Protein AF-A0A9D5MMF2-F1 (afdb_monomer)

Foldseek 3Di:
DKWKKFFQAAPVVLVVLLVDDDLPAQFDWDWDQDPNWIKIWGQFGSPDPDGCPVPDIWMWTWDWDADPRHTMIMTGTPDCPVDDPDDVVSVQVNCCRRRVIGTDDDDDD

pLDDT: mean 89.62, std 8.98, range [54.0, 98.25]

Mean predicted aligned error: 4.32 Å

Structure (mmCIF, N/CA/C/O backbone):
data_AF-A0A9D5MMF2-F1
#
_entry.id   AF-A0A9D5MMF2-F1
#
loop_
_atom_site.group_PDB
_atom_site.id
_atom_site.type_symbol
_atom_site.label_atom_id
_atom_site.label_alt_id
_atom_site.label_comp_id
_atom_site.label_asym_id
_atom_site.label_entity_id
_atom_site.label_seq_id
_atom_site.pdbx_PDB_ins_code
_atom_site.Cartn_x
_atom_site.Cartn_y
_atom_site.Cartn_z
_atom_site.occupancy
_atom_site.B_iso_or_equiv
_atom_site.auth_seq_id
_atom_site.auth_comp_id
_atom_site.auth_asym_id
_atom_site.auth_atom_id
_atom_site.pdbx_PDB_model_num
ATOM 1 N N . MET A 1 1 ? 10.856 -6.410 6.393 1.00 87.19 1 MET A N 1
ATOM 2 C CA . MET A 1 1 ? 10.599 -4.966 6.592 1.00 87.19 1 MET A CA 1
ATOM 3 C C . MET A 1 1 ? 9.107 -4.725 6.520 1.00 87.19 1 MET A C 1
ATOM 5 O O . MET A 1 1 ? 8.476 -5.278 5.618 1.00 87.19 1 MET A O 1
ATOM 9 N N . LYS A 1 2 ? 8.563 -3.970 7.478 1.00 92.69 2 LYS A N 1
ATOM 10 C CA . LYS A 1 2 ? 7.125 -3.701 7.597 1.00 92.69 2 LYS A CA 1
ATOM 11 C C . LYS A 1 2 ? 6.864 -2.209 7.763 1.00 92.69 2 LYS A C 1
ATOM 13 O O . LYS A 1 2 ? 7.595 -1.536 8.486 1.00 92.69 2 LYS A O 1
ATOM 18 N N . PHE A 1 3 ? 5.796 -1.735 7.143 1.00 94.44 3 PHE A N 1
ATOM 19 C CA . PHE A 1 3 ? 5.298 -0.373 7.268 1.00 94.44 3 PHE A CA 1
ATOM 20 C C . PHE A 1 3 ? 3.873 -0.415 7.774 1.00 94.44 3 PHE A C 1
ATOM 22 O O . PHE A 1 3 ? 3.098 -1.295 7.396 1.00 94.44 3 PHE A O 1
ATOM 29 N N . TYR A 1 4 ? 3.529 0.567 8.586 1.00 96.69 4 TYR A N 1
ATOM 30 C CA . TYR A 1 4 ? 2.188 0.737 9.100 1.00 96.69 4 TYR A CA 1
ATOM 31 C C . TYR A 1 4 ? 1.747 2.149 8.761 1.00 96.69 4 TYR A C 1
ATOM 33 O O . TYR A 1 4 ? 2.440 3.116 9.093 1.00 96.69 4 TYR A O 1
ATOM 41 N N . PHE A 1 5 ? 0.597 2.257 8.111 1.00 97.81 5 PHE A N 1
ATOM 42 C CA . PHE A 1 5 ? -0.043 3.521 7.780 1.00 97.81 5 PHE A CA 1
ATOM 43 C C . PHE A 1 5 ? -1.435 3.584 8.398 1.00 97.81 5 PHE A C 1
ATOM 45 O O . PHE A 1 5 ? -2.024 2.552 8.717 1.00 97.81 5 PHE A O 1
ATOM 52 N N . HIS A 1 6 ? -1.971 4.790 8.515 1.00 98.19 6 HIS A N 1
ATOM 53 C CA . HIS A 1 6 ? -3.350 5.034 8.906 1.00 98.19 6 HIS A CA 1
ATOM 54 C C . HIS A 1 6 ? -4.022 5.961 7.895 1.00 98.19 6 HIS A C 1
ATOM 56 O O . HIS A 1 6 ? -3.431 6.958 7.489 1.00 98.19 6 HIS A O 1
ATOM 62 N N . THR A 1 7 ? -5.255 5.651 7.505 1.00 98.06 7 THR A N 1
ATOM 63 C CA . THR A 1 7 ? -6.112 6.531 6.701 1.00 98.06 7 THR A CA 1
ATOM 64 C C . THR A 1 7 ? -7.468 6.690 7.370 1.00 98.06 7 THR A C 1
ATOM 66 O O . THR A 1 7 ? -7.985 5.747 7.965 1.00 98.06 7 THR A O 1
ATOM 69 N N . HIS A 1 8 ? -8.085 7.860 7.210 1.00 97.75 8 HIS A N 1
ATOM 70 C CA . HIS A 1 8 ? -9.454 8.116 7.663 1.00 97.75 8 HIS A CA 1
ATOM 71 C C . HIS A 1 8 ? -10.521 7.440 6.789 1.00 97.75 8 HIS A C 1
ATOM 73 O O . HIS A 1 8 ? -11.712 7.494 7.097 1.00 97.75 8 HIS A O 1
ATOM 79 N N . TYR A 1 9 ? -10.126 6.812 5.679 1.00 97.44 9 TYR A N 1
ATOM 80 C CA . TYR A 1 9 ? -11.054 6.077 4.833 1.00 97.44 9 TYR A CA 1
ATOM 81 C C . TYR A 1 9 ? -11.510 4.779 5.499 1.00 97.44 9 TYR A C 1
ATOM 83 O O . TYR A 1 9 ? -10.735 4.053 6.123 1.00 97.44 9 TYR A O 1
ATOM 91 N N . ALA A 1 10 ? -12.788 4.452 5.304 1.00 97.12 10 ALA A N 1
ATOM 92 C CA . ALA A 1 10 ? -13.321 3.146 5.662 1.00 97.12 10 ALA A CA 1
ATOM 93 C C . ALA A 1 10 ? -12.633 2.042 4.843 1.00 97.12 10 ALA A C 1
ATOM 95 O O . ALA A 1 10 ? -12.219 2.257 3.696 1.00 97.12 10 ALA A O 1
ATOM 96 N N . LYS A 1 11 ? -12.559 0.835 5.408 1.00 96.31 11 LYS A N 1
ATOM 97 C CA . LYS A 1 11 ? -11.865 -0.302 4.791 1.00 96.31 11 LYS A CA 1
ATOM 98 C C . LYS A 1 11 ? -12.390 -0.620 3.389 1.00 96.31 11 LYS A C 1
ATOM 100 O O . LYS A 1 11 ? -11.600 -0.850 2.473 1.00 96.31 11 LYS A O 1
ATOM 105 N N . ASP A 1 12 ? -13.707 -0.594 3.208 1.00 95.50 12 ASP A N 1
ATOM 106 C CA . ASP A 1 12 ? -14.336 -0.865 1.912 1.00 95.50 12 ASP A CA 1
ATOM 107 C C . ASP A 1 12 ? -13.941 0.170 0.857 1.00 95.50 12 ASP A C 1
ATOM 109 O O . ASP A 1 12 ? -13.694 -0.180 -0.297 1.00 95.50 12 ASP A O 1
ATOM 113 N N . LEU A 1 13 ? -13.813 1.437 1.260 1.00 95.94 13 LEU A N 1
ATOM 114 C CA . LEU A 1 13 ? -13.375 2.505 0.370 1.00 95.94 13 LEU A CA 1
ATOM 115 C C . LEU A 1 13 ? -11.896 2.338 -0.004 1.00 95.94 13 LEU A C 1
ATOM 117 O O . LEU A 1 13 ? -11.544 2.500 -1.171 1.00 95.94 13 LEU A O 1
ATOM 121 N N . CYS A 1 14 ? -11.046 1.927 0.943 1.00 96.19 14 CYS A N 1
ATOM 122 C CA . CYS A 1 14 ? -9.652 1.582 0.655 1.00 96.19 14 CYS A CA 1
ATOM 123 C C . CYS A 1 14 ? -9.569 0.480 -0.407 1.00 96.19 14 CYS A C 1
ATOM 125 O O . CYS A 1 14 ? -8.877 0.633 -1.413 1.00 96.19 14 CYS A O 1
ATOM 127 N N . LEU A 1 15 ? -10.324 -0.609 -0.230 1.00 94.94 15 LEU A N 1
ATOM 128 C CA . LEU A 1 15 ? -10.367 -1.715 -1.189 1.00 94.94 15 LEU A CA 1
ATOM 129 C C . LEU A 1 15 ? -10.849 -1.262 -2.573 1.00 94.94 15 LEU A C 1
ATOM 131 O O . LEU A 1 15 ? -10.249 -1.646 -3.578 1.00 94.94 15 LEU A O 1
ATOM 135 N N . GLN A 1 16 ? -11.883 -0.417 -2.637 1.00 94.56 16 GLN A N 1
ATOM 136 C CA . GLN A 1 16 ? -12.366 0.155 -3.896 1.00 94.56 16 GLN A CA 1
ATOM 137 C C . GLN A 1 16 ? -11.306 1.028 -4.574 1.00 94.56 16 GLN A C 1
ATOM 139 O O . GLN A 1 16 ? -11.092 0.903 -5.781 1.00 94.56 16 GLN A O 1
ATOM 144 N N . TYR A 1 17 ? -10.595 1.876 -3.827 1.00 94.75 17 TYR A N 1
ATOM 145 C CA . TYR A 1 17 ? -9.510 2.680 -4.390 1.00 94.75 17 TYR A CA 1
ATOM 146 C C . TYR A 1 17 ? -8.378 1.814 -4.942 1.00 94.75 17 TYR A C 1
ATOM 148 O O . TYR A 1 17 ? -7.871 2.117 -6.020 1.00 94.75 17 TYR A O 1
ATOM 156 N N . MET A 1 18 ? -8.014 0.723 -4.264 1.00 95.19 18 MET A N 1
ATOM 157 C CA . MET A 1 18 ? -6.971 -0.196 -4.738 1.00 95.19 18 MET A CA 1
ATOM 158 C C . MET A 1 18 ? -7.372 -0.981 -5.995 1.00 95.19 18 MET A C 1
ATOM 160 O O . MET A 1 18 ? -6.513 -1.384 -6.773 1.00 95.19 18 MET A O 1
ATOM 164 N N . GLN A 1 19 ? -8.668 -1.199 -6.223 1.00 93.44 19 GLN A N 1
ATOM 165 C CA . GLN A 1 19 ? -9.161 -1.857 -7.438 1.00 93.44 19 GLN A CA 1
ATOM 166 C C . GLN A 1 19 ? -9.150 -0.937 -8.666 1.00 93.44 19 GLN A C 1
ATOM 168 O O . GLN A 1 19 ? -9.162 -1.424 -9.797 1.00 93.44 19 GLN A O 1
ATOM 173 N N . ASN A 1 20 ? -9.122 0.381 -8.463 1.00 89.50 20 ASN A N 1
ATOM 174 C CA . ASN A 1 20 ? -9.235 1.365 -9.532 1.00 89.50 20 ASN A CA 1
ATOM 175 C C . ASN A 1 20 ? -7.912 2.106 -9.741 1.00 89.50 20 ASN A C 1
ATOM 177 O O . ASN A 1 20 ? -7.348 2.679 -8.809 1.00 89.50 20 ASN A O 1
ATOM 181 N N . LYS A 1 21 ? -7.427 2.176 -10.984 1.00 82.06 21 LYS A N 1
ATOM 182 C CA . LYS A 1 21 ? -6.303 3.065 -11.317 1.00 82.06 21 LYS A CA 1
ATOM 183 C C . LYS A 1 21 ? -6.756 4.524 -11.203 1.00 82.06 21 LYS A C 1
ATOM 185 O O . LYS A 1 21 ? -7.795 4.894 -11.743 1.00 82.06 21 LYS A O 1
ATOM 190 N N . ASN A 1 22 ? -5.974 5.351 -10.519 1.00 79.94 22 ASN A N 1
ATOM 191 C CA . ASN A 1 22 ? -6.150 6.800 -10.480 1.00 79.94 22 ASN A CA 1
ATOM 192 C C . ASN A 1 22 ? -5.113 7.436 -11.409 1.00 79.94 22 ASN A C 1
ATOM 194 O O . ASN A 1 22 ? -3.974 6.979 -11.489 1.00 79.94 22 ASN A O 1
ATOM 198 N N . VAL A 1 23 ? -5.489 8.519 -12.090 1.00 77.19 23 VAL A N 1
ATOM 199 C CA . VAL A 1 23 ? -4.557 9.296 -12.912 1.00 77.19 23 VAL A CA 1
ATOM 200 C C . VAL A 1 23 ? -3.334 9.721 -12.102 1.00 77.19 23 VAL A C 1
ATOM 202 O O . VAL A 1 23 ? -2.244 9.770 -12.664 1.00 77.19 23 VAL A O 1
ATOM 205 N N . ASN A 1 24 ? -3.511 10.005 -10.806 1.00 81.94 24 ASN A N 1
ATOM 206 C CA . ASN A 1 24 ? -2.476 10.440 -9.864 1.00 81.94 24 ASN A CA 1
ATOM 207 C C . ASN A 1 24 ? -1.668 9.303 -9.232 1.00 81.94 24 ASN A C 1
ATOM 209 O O . ASN A 1 24 ? -0.809 9.588 -8.402 1.00 81.94 24 ASN A O 1
ATOM 213 N N . ASP A 1 25 ? -1.909 8.048 -9.614 1.00 85.50 25 ASP A N 1
ATOM 214 C CA . ASP A 1 25 ? -1.124 6.936 -9.089 1.00 85.50 25 ASP A CA 1
ATOM 215 C C . ASP A 1 25 ? 0.353 7.121 -9.458 1.00 85.50 25 ASP A C 1
ATOM 217 O O . ASP A 1 25 ? 0.704 7.410 -10.602 1.00 85.50 25 ASP A O 1
ATOM 221 N N . PHE A 1 26 ? 1.228 6.971 -8.465 1.00 85.25 26 PHE A N 1
ATOM 222 C CA . PHE A 1 26 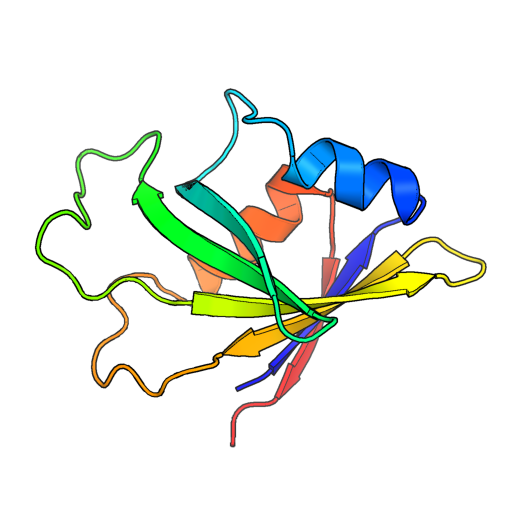? 2.672 7.102 -8.657 1.00 85.25 26 PHE A CA 1
ATOM 223 C C . PHE A 1 26 ? 3.257 5.900 -9.420 1.00 85.25 26 PHE A C 1
ATOM 225 O O . PHE A 1 26 ? 4.203 6.032 -10.200 1.00 85.25 26 PHE A O 1
ATOM 232 N N . PHE A 1 27 ? 2.632 4.734 -9.246 1.00 90.69 27 PHE A N 1
ATOM 233 C CA . PHE A 1 27 ? 2.985 3.485 -9.905 1.00 90.69 27 PHE A CA 1
ATOM 234 C C . PHE A 1 27 ? 1.822 2.942 -10.724 1.00 90.69 27 PHE A C 1
ATOM 236 O O . PHE A 1 27 ? 0.666 2.999 -10.310 1.00 90.69 27 PHE A O 1
ATOM 243 N N . GLU A 1 28 ? 2.146 2.285 -11.829 1.00 91.75 28 GLU A N 1
ATOM 244 C CA . GLU A 1 28 ? 1.336 1.174 -12.292 1.00 91.75 28 GLU A CA 1
ATOM 245 C C . GLU A 1 28 ? 1.568 -0.017 -11.365 1.00 91.75 28 GLU A C 1
ATOM 247 O O . GLU A 1 28 ? 2.708 -0.410 -11.106 1.00 91.75 28 GLU A O 1
ATOM 252 N N . TYR A 1 29 ? 0.490 -0.615 -10.870 1.00 92.94 29 TYR A N 1
ATOM 253 C CA . TYR A 1 29 ? 0.568 -1.745 -9.957 1.00 92.94 29 TYR A CA 1
ATOM 254 C C . TYR A 1 29 ? -0.452 -2.821 -10.299 1.00 92.94 29 TYR A C 1
ATOM 256 O O . TYR A 1 29 ? -1.453 -2.586 -10.983 1.00 92.94 29 TYR A O 1
ATOM 264 N N . LYS A 1 30 ? -0.175 -4.020 -9.794 1.00 93.75 30 LYS A N 1
ATOM 265 C CA . LYS A 1 30 ? -1.106 -5.140 -9.751 1.00 93.75 30 LYS A CA 1
ATOM 266 C C . LYS A 1 30 ? -1.639 -5.282 -8.335 1.00 93.75 30 LYS A C 1
ATOM 268 O O . LYS A 1 30 ? -0.851 -5.252 -7.395 1.00 93.75 30 LYS A O 1
ATOM 273 N N . TRP A 1 31 ? -2.946 -5.465 -8.201 1.00 95.94 31 TRP A N 1
ATOM 274 C CA . TRP A 1 31 ? -3.625 -5.698 -6.930 1.00 95.94 31 TRP A CA 1
ATOM 275 C C . TRP A 1 31 ? -4.326 -7.055 -6.977 1.00 95.94 31 TRP A C 1
ATOM 277 O O . TRP A 1 31 ? -5.183 -7.274 -7.833 1.00 95.94 31 TRP A O 1
ATOM 287 N N . GLU A 1 32 ? -3.928 -7.991 -6.114 1.00 95.50 32 GLU A N 1
ATOM 288 C CA . GLU A 1 32 ? -4.400 -9.381 -6.168 1.00 95.50 32 GLU A CA 1
ATOM 289 C C . GLU A 1 32 ? -4.748 -9.926 -4.783 1.00 95.50 32 GLU A C 1
ATOM 291 O O . GLU A 1 32 ? -4.005 -9.719 -3.828 1.00 95.50 32 GLU A O 1
ATOM 296 N N . TYR A 1 33 ? -5.837 -10.692 -4.687 1.00 94.75 33 TYR A N 1
ATOM 297 C CA . TYR A 1 33 ? -6.177 -11.458 -3.487 1.00 94.75 33 TYR A CA 1
ATOM 298 C C . TYR A 1 33 ? -5.771 -12.920 -3.665 1.00 94.75 33 TYR A C 1
ATOM 300 O O . TYR A 1 33 ? -6.279 -13.598 -4.562 1.00 94.75 33 TYR A O 1
ATOM 308 N N . LYS A 1 34 ? -4.845 -13.412 -2.838 1.00 92.81 34 LYS A N 1
ATOM 309 C CA . LYS A 1 34 ? -4.333 -14.792 -2.881 1.00 92.81 34 LYS A CA 1
ATOM 310 C C . LYS A 1 34 ? -4.061 -15.275 -1.460 1.00 92.81 34 LYS A C 1
ATOM 312 O O . LYS A 1 34 ? -3.703 -14.483 -0.604 1.00 92.81 34 LYS A O 1
ATOM 317 N N . TYR A 1 35 ? -4.246 -16.564 -1.187 1.00 89.06 35 TYR A N 1
ATOM 318 C CA . TYR A 1 35 ? -3.961 -17.155 0.135 1.00 89.06 35 TYR A CA 1
ATOM 319 C C . TYR A 1 35 ? -4.640 -16.445 1.326 1.00 89.06 35 TYR A C 1
ATOM 321 O O . TYR A 1 35 ? -4.117 -16.436 2.435 1.00 89.06 35 TYR A O 1
ATOM 329 N N . GLY A 1 36 ? -5.807 -15.833 1.106 1.00 89.25 36 GLY A N 1
ATOM 330 C CA . GLY A 1 36 ? -6.523 -15.084 2.143 1.00 89.25 36 GLY A CA 1
ATOM 331 C C . GLY A 1 36 ? -5.986 -13.670 2.411 1.00 89.25 36 GLY A C 1
ATOM 332 O O . GLY A 1 36 ? -6.489 -12.995 3.308 1.00 89.25 36 GLY A O 1
ATOM 333 N N . GLN A 1 37 ? -5.003 -13.204 1.639 1.00 92.56 37 GLN A N 1
ATOM 334 C CA . GLN A 1 37 ? -4.303 -11.934 1.833 1.00 92.56 37 GLN A CA 1
ATOM 335 C C . GLN A 1 37 ? -4.283 -11.112 0.540 1.00 92.56 37 GLN A C 1
ATOM 337 O O . GLN A 1 37 ? -4.364 -11.650 -0.568 1.00 92.56 37 GLN A O 1
ATOM 342 N N . TRP A 1 38 ? -4.191 -9.790 0.679 1.00 96.44 38 TRP A N 1
ATOM 343 C CA . TRP A 1 38 ? -4.013 -8.904 -0.464 1.00 96.44 38 TRP A CA 1
ATOM 344 C C . TRP A 1 38 ? -2.535 -8.669 -0.740 1.00 96.44 38 TRP A C 1
ATOM 346 O O . TRP A 1 38 ? -1.733 -8.544 0.182 1.00 96.44 38 TRP A O 1
ATOM 356 N N . PHE A 1 39 ? -2.193 -8.577 -2.018 1.00 95.50 39 PHE A N 1
ATOM 357 C CA . PHE A 1 39 ? -0.845 -8.311 -2.487 1.00 95.50 39 PHE A CA 1
ATOM 358 C C . PHE A 1 39 ? -0.855 -7.167 -3.492 1.00 95.50 39 PHE A C 1
ATOM 360 O O . PHE A 1 39 ? -1.694 -7.127 -4.397 1.00 95.50 39 PHE A O 1
ATOM 367 N N . ILE A 1 40 ? 0.118 -6.272 -3.349 1.00 95.00 40 ILE A N 1
ATOM 368 C CA . ILE A 1 40 ? 0.431 -5.239 -4.328 1.00 95.00 40 ILE A CA 1
ATOM 369 C C . ILE A 1 40 ? 1.807 -5.488 -4.934 1.00 95.00 40 ILE A C 1
ATOM 371 O O . ILE A 1 40 ? 2.789 -5.660 -4.215 1.00 95.00 40 ILE A O 1
ATOM 375 N N . THR A 1 41 ? 1.885 -5.463 -6.261 1.00 92.62 41 THR A N 1
ATOM 376 C CA . THR A 1 41 ? 3.149 -5.522 -7.004 1.00 92.62 41 THR A CA 1
ATOM 377 C C . THR A 1 41 ? 3.305 -4.250 -7.822 1.00 92.62 41 THR A C 1
ATOM 379 O O . THR A 1 41 ? 2.468 -3.977 -8.684 1.00 92.62 41 THR A O 1
ATOM 382 N N . PHE A 1 42 ? 4.375 -3.486 -7.594 1.00 91.69 42 PHE A N 1
ATOM 383 C CA . PHE A 1 42 ? 4.669 -2.297 -8.401 1.00 91.69 42 PHE A CA 1
ATOM 384 C C . PHE A 1 42 ? 5.336 -2.709 -9.719 1.00 91.69 42 PHE A C 1
ATOM 386 O O . PHE A 1 42 ? 6.385 -3.355 -9.723 1.00 91.69 42 PHE A O 1
ATOM 393 N N . ILE A 1 43 ? 4.699 -2.368 -10.841 1.00 90.44 43 ILE A N 1
ATOM 394 C CA . ILE A 1 43 ? 5.095 -2.796 -12.188 1.00 90.44 43 ILE A CA 1
ATOM 395 C C . ILE A 1 43 ? 5.949 -1.729 -12.867 1.00 90.44 43 ILE A C 1
ATOM 397 O O . ILE A 1 43 ? 7.004 -2.065 -13.407 1.00 90.44 43 ILE A O 1
ATOM 401 N N . GLU A 1 44 ? 5.499 -0.475 -12.864 1.00 90.88 44 GLU A N 1
ATOM 402 C CA . GLU A 1 44 ? 6.140 0.629 -13.583 1.00 90.88 44 GLU A CA 1
ATOM 403 C C . GLU A 1 44 ? 5.862 1.971 -12.893 1.00 90.88 44 GLU A C 1
ATOM 405 O O . GLU A 1 44 ? 4.880 2.096 -12.164 1.00 90.88 44 GLU A O 1
ATOM 410 N N . TYR A 1 45 ? 6.700 2.984 -13.106 1.00 88.19 45 TYR A N 1
ATOM 411 C CA . TYR A 1 45 ? 6.383 4.354 -12.704 1.00 88.19 45 TYR A CA 1
ATOM 412 C C . TYR A 1 45 ? 5.387 4.967 -13.694 1.00 88.19 45 TYR A C 1
ATOM 414 O O . TYR A 1 45 ? 5.709 5.168 -14.862 1.00 88.19 45 TYR A O 1
ATOM 422 N N . ALA A 1 46 ? 4.193 5.340 -13.232 1.00 84.62 46 ALA A N 1
ATOM 423 C CA . ALA A 1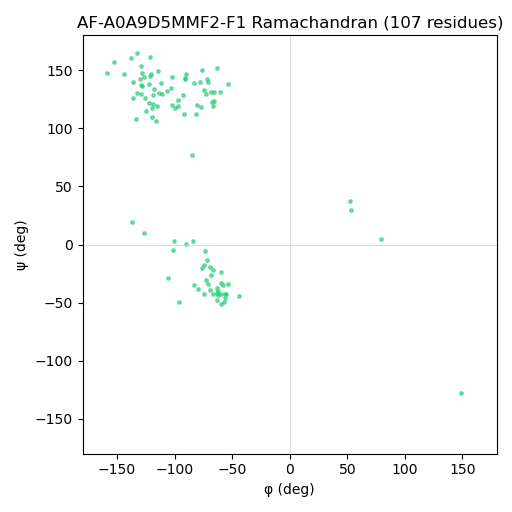 46 ? 3.125 5.800 -14.127 1.00 84.62 46 ALA A CA 1
ATOM 424 C C . ALA A 1 46 ? 3.408 7.169 -14.781 1.00 84.62 46 ALA A C 1
ATOM 426 O O . ALA A 1 46 ? 2.775 7.535 -15.770 1.00 84.62 46 ALA A O 1
ATOM 427 N N . ARG A 1 47 ? 4.329 7.959 -14.212 1.00 75.75 47 ARG A N 1
ATOM 428 C CA . ARG A 1 47 ? 4.594 9.357 -14.609 1.00 75.75 47 ARG A CA 1
ATOM 429 C C . ARG A 1 47 ? 6.083 9.710 -14.683 1.00 75.75 47 ARG A C 1
ATOM 431 O O . ARG A 1 47 ? 6.443 10.884 -14.614 1.00 75.75 47 ARG A O 1
ATOM 438 N N . SER A 1 48 ? 6.962 8.715 -14.782 1.00 77.69 48 SER A N 1
ATOM 439 C CA . SER A 1 48 ? 8.412 8.929 -14.804 1.00 77.69 48 SER A CA 1
ATOM 440 C C . SER A 1 48 ? 9.012 8.531 -16.147 1.00 77.69 48 SER A C 1
ATOM 442 O O . SER A 1 48 ? 8.549 7.599 -16.790 1.00 77.69 48 SER A O 1
ATOM 444 N N . MET A 1 49 ? 10.099 9.202 -16.542 1.00 78.81 49 MET A N 1
ATOM 445 C CA . MET A 1 49 ? 10.980 8.701 -17.609 1.00 78.81 49 MET A CA 1
ATOM 446 C C . MET A 1 49 ? 11.804 7.487 -17.149 1.00 78.81 49 MET A C 1
ATOM 448 O O . MET A 1 49 ? 12.426 6.814 -17.967 1.00 78.81 49 MET A O 1
ATOM 452 N N . ARG A 1 50 ? 11.844 7.218 -15.835 1.00 80.38 50 ARG A N 1
ATOM 453 C CA . ARG A 1 50 ? 12.444 6.002 -15.281 1.00 80.38 50 ARG A CA 1
ATOM 454 C C . ARG A 1 50 ? 11.516 4.828 -15.551 1.00 80.38 50 ARG A C 1
ATOM 456 O O . ARG A 1 50 ? 10.328 4.926 -15.270 1.00 80.38 50 ARG A O 1
ATOM 463 N N . SER A 1 51 ? 12.091 3.731 -16.032 1.00 81.31 51 SER A N 1
ATOM 464 C CA . SER A 1 51 ? 11.380 2.476 -16.239 1.00 81.31 51 SER A CA 1
ATOM 465 C C . SER A 1 51 ? 11.877 1.409 -15.269 1.00 81.31 51 SER A C 1
ATOM 467 O O . SER A 1 51 ? 13.080 1.269 -15.043 1.00 81.31 51 SER A O 1
ATOM 469 N N . LEU A 1 52 ? 10.945 0.629 -14.733 1.00 83.94 52 LEU A N 1
ATOM 470 C CA . LEU A 1 52 ? 11.189 -0.600 -13.995 1.00 83.94 52 LEU A CA 1
ATOM 471 C C . LEU A 1 52 ? 11.198 -1.820 -14.920 1.00 83.94 52 LEU A C 1
ATOM 473 O O . LEU A 1 52 ? 11.344 -2.925 -14.413 1.00 83.94 52 LEU A O 1
ATOM 477 N N . GLY A 1 53 ? 11.006 -1.682 -16.237 1.00 82.25 53 GLY A N 1
ATOM 478 C CA . GLY A 1 53 ? 10.749 -2.776 -17.187 1.00 82.25 53 GLY A CA 1
ATOM 479 C C . GLY A 1 53 ? 11.634 -4.018 -17.015 1.00 82.25 53 GLY A C 1
ATOM 480 O O . GLY A 1 53 ? 11.108 -5.126 -16.972 1.00 82.25 53 GLY A O 1
ATOM 481 N N . ASN A 1 54 ? 12.941 -3.824 -16.808 1.00 82.75 54 ASN A N 1
ATOM 482 C CA . ASN A 1 54 ? 13.924 -4.902 -16.611 1.00 82.75 54 ASN A CA 1
ATOM 483 C C . ASN A 1 54 ? 14.305 -5.152 -15.136 1.00 82.75 54 ASN A C 1
ATOM 485 O O . ASN A 1 54 ? 15.174 -5.973 -14.850 1.00 82.75 54 ASN A O 1
ATOM 489 N N . SER A 1 55 ? 13.691 -4.434 -14.197 1.00 83.31 55 SER A N 1
ATOM 490 C CA . SER A 1 55 ? 13.941 -4.544 -12.761 1.00 83.31 55 SER A CA 1
ATOM 491 C C . SER A 1 55 ? 13.020 -5.586 -12.113 1.00 83.31 55 SER A C 1
ATOM 493 O O . SER A 1 55 ? 11.851 -5.698 -12.502 1.00 83.31 55 SER A O 1
ATOM 495 N N . PRO A 1 56 ? 13.492 -6.308 -11.079 1.00 84.62 56 PRO A N 1
ATOM 496 C CA . PRO A 1 56 ? 12.625 -7.109 -10.223 1.00 84.62 56 PRO A CA 1
ATOM 497 C C . PRO A 1 56 ? 11.480 -6.267 -9.649 1.00 84.62 56 PRO A C 1
ATOM 499 O O . PRO A 1 56 ? 11.688 -5.123 -9.235 1.00 84.62 56 PRO A O 1
ATOM 502 N N . LYS A 1 57 ? 10.270 -6.832 -9.631 1.00 86.81 57 LYS A N 1
ATOM 503 C CA . LYS A 1 57 ? 9.061 -6.121 -9.206 1.00 86.81 57 LYS A CA 1
ATOM 504 C C . LYS A 1 57 ? 8.835 -6.330 -7.714 1.00 86.81 57 LYS A C 1
ATOM 506 O O . LYS A 1 57 ? 8.546 -7.459 -7.312 1.00 86.81 57 LYS A O 1
ATOM 511 N N . PRO A 1 58 ? 8.961 -5.286 -6.880 1.00 88.44 58 PRO A N 1
ATOM 512 C CA . PRO A 1 58 ? 8.719 -5.441 -5.460 1.00 88.44 58 PRO A CA 1
ATOM 513 C C . PRO A 1 58 ? 7.244 -5.765 -5.229 1.00 88.44 58 PRO A C 1
ATOM 515 O O . PRO A 1 58 ? 6.352 -5.107 -5.773 1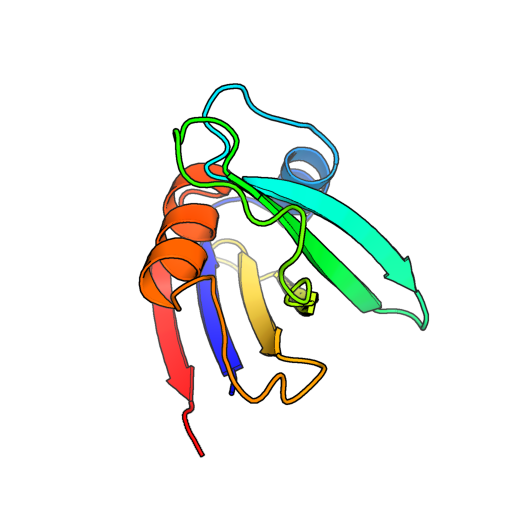.00 88.44 58 PRO A O 1
ATOM 518 N N . THR A 1 59 ? 7.014 -6.803 -4.430 1.00 91.69 59 THR A N 1
ATOM 519 C CA . THR A 1 59 ? 5.683 -7.244 -4.023 1.00 91.69 59 THR A CA 1
ATOM 520 C C . THR A 1 59 ? 5.553 -7.132 -2.514 1.00 91.69 59 THR A C 1
ATOM 522 O O . THR A 1 59 ? 6.437 -7.557 -1.763 1.00 91.69 59 THR A O 1
ATOM 525 N N . PHE A 1 60 ? 4.435 -6.562 -2.086 1.00 93.50 60 PHE A N 1
ATOM 526 C CA . PHE A 1 60 ? 4.097 -6.375 -0.689 1.00 93.50 60 PHE A CA 1
ATOM 527 C C . PHE A 1 60 ? 2.774 -7.062 -0.386 1.00 93.50 60 PHE A C 1
ATOM 529 O O . PHE A 1 60 ? 1.824 -6.971 -1.163 1.00 93.50 60 PHE A O 1
ATOM 536 N N . MET A 1 61 ? 2.718 -7.730 0.756 1.00 95.69 61 MET A N 1
ATOM 537 C CA . MET A 1 61 ? 1.476 -8.150 1.377 1.00 95.69 61 MET A CA 1
ATOM 538 C C . MET A 1 61 ? 0.854 -6.939 2.065 1.00 95.69 61 MET A C 1
ATOM 540 O O . MET A 1 61 ? 1.564 -6.141 2.675 1.00 95.69 61 MET A O 1
ATOM 544 N N . VAL A 1 62 ? -0.464 -6.806 1.963 1.00 96.75 62 VAL A N 1
ATOM 545 C CA . VAL A 1 62 ? -1.218 -5.684 2.515 1.00 96.75 62 VAL A CA 1
ATOM 546 C C . VAL A 1 62 ? -2.380 -6.204 3.346 1.00 96.75 62 VAL A C 1
ATOM 548 O O . VAL A 1 62 ? -3.172 -7.035 2.891 1.00 96.75 62 VAL A O 1
ATOM 551 N N . ILE A 1 63 ? -2.502 -5.690 4.566 1.00 96.50 63 ILE A N 1
ATOM 552 C CA . ILE A 1 63 ? -3.600 -5.998 5.479 1.00 96.50 63 ILE A CA 1
ATOM 553 C C . ILE A 1 63 ? -4.296 -4.692 5.851 1.00 96.50 63 ILE A C 1
ATOM 555 O O . ILE A 1 63 ? -3.681 -3.790 6.408 1.00 96.50 63 ILE A O 1
ATOM 559 N N . PHE A 1 64 ? -5.597 -4.622 5.568 1.00 96.44 64 PHE A N 1
ATOM 560 C CA . PHE A 1 64 ? -6.464 -3.539 6.027 1.00 96.44 64 PHE A CA 1
ATOM 561 C C . PHE A 1 64 ? -7.212 -3.958 7.290 1.00 96.44 64 PHE A C 1
ATOM 563 O O . PHE A 1 64 ? -8.019 -4.904 7.265 1.00 96.44 64 PHE A O 1
ATOM 570 N N . LYS A 1 65 ? -6.976 -3.227 8.378 1.00 96.38 65 LYS A N 1
ATOM 571 C CA . LYS A 1 65 ? -7.623 -3.425 9.672 1.00 96.38 65 LYS A CA 1
ATOM 572 C C . LYS A 1 65 ? -8.476 -2.208 10.002 1.00 96.38 65 LYS A C 1
ATOM 574 O O . LYS A 1 65 ? -7.976 -1.099 10.117 1.00 96.38 65 LYS A O 1
ATOM 579 N N . GLU A 1 66 ? -9.771 -2.435 10.152 1.00 96.62 66 GLU A N 1
ATOM 580 C CA . GLU A 1 66 ? -10.716 -1.377 10.496 1.00 96.62 66 GLU A CA 1
ATOM 581 C C . GLU A 1 66 ? -10.524 -0.927 11.949 1.00 96.62 66 GLU A C 1
ATOM 583 O O . GLU A 1 66 ? -10.293 -1.749 12.846 1.00 96.62 66 GLU A O 1
ATOM 588 N N . THR A 1 67 ? -10.610 0.382 12.166 1.00 96.06 67 THR A N 1
ATOM 589 C CA . THR A 1 67 ? -10.519 1.028 13.475 1.00 96.06 67 THR A CA 1
ATOM 590 C C . THR A 1 67 ? -11.655 2.046 13.630 1.00 96.06 67 THR A C 1
ATOM 592 O O . THR A 1 67 ? -12.289 2.419 12.644 1.00 96.06 67 THR A O 1
ATOM 595 N N . PRO A 1 68 ? -11.942 2.529 14.853 1.00 95.12 68 PRO A N 1
ATOM 596 C CA . PRO A 1 68 ? -12.954 3.570 15.047 1.00 95.12 68 PRO A CA 1
ATOM 597 C C . PRO A 1 68 ? -12.658 4.885 14.306 1.00 95.12 68 PRO A C 1
ATOM 599 O O . PRO A 1 68 ? -13.581 5.648 14.040 1.00 95.12 68 PRO A O 1
ATOM 602 N N . GLU A 1 69 ? -11.388 5.154 13.992 1.00 94.69 69 GLU A N 1
ATOM 603 C CA . GLU A 1 69 ? -10.923 6.410 13.384 1.00 94.69 69 GLU A CA 1
ATOM 604 C C . GLU A 1 69 ? -10.664 6.289 11.870 1.00 94.69 69 GLU A C 1
ATOM 606 O O . GLU A 1 69 ? -10.379 7.292 11.211 1.00 94.69 69 GLU A O 1
ATOM 611 N N . GLY A 1 70 ? -10.789 5.077 11.312 1.00 96.62 70 GLY A N 1
ATOM 612 C CA . GLY A 1 70 ? -10.551 4.796 9.901 1.00 96.62 70 GLY A CA 1
ATOM 613 C C . GLY A 1 70 ? -10.031 3.378 9.665 1.00 96.62 70 GLY A C 1
ATOM 614 O O . GLY A 1 70 ? -10.622 2.393 10.109 1.00 96.62 70 GLY A O 1
ATOM 615 N N . THR A 1 71 ? -8.921 3.266 8.939 1.00 98.25 71 THR A N 1
ATOM 616 C CA . THR A 1 71 ? -8.306 1.985 8.580 1.00 98.25 71 THR A CA 1
ATOM 617 C C . THR A 1 71 ? -6.798 2.038 8.766 1.00 98.25 71 THR A C 1
ATOM 619 O O . THR A 1 71 ? -6.110 2.873 8.177 1.00 98.25 71 THR A O 1
ATOM 622 N N . ASP A 1 72 ? -6.278 1.079 9.525 1.00 97.94 72 ASP A N 1
ATOM 623 C CA . ASP A 1 72 ? -4.849 0.806 9.592 1.00 97.94 72 ASP A CA 1
ATOM 624 C C . ASP A 1 72 ? -4.440 -0.092 8.421 1.00 97.94 72 ASP A C 1
ATOM 626 O O . ASP A 1 72 ? -5.133 -1.055 8.066 1.00 97.94 72 ASP A O 1
ATOM 630 N N . ILE A 1 73 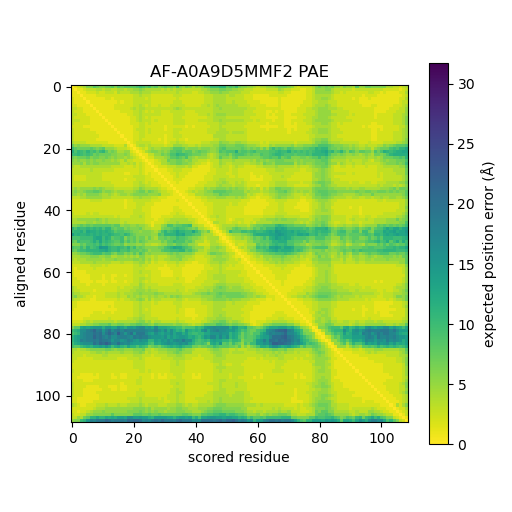? -3.289 0.215 7.834 1.00 97.81 73 ILE A N 1
ATOM 631 C CA . ILE A 1 73 ? -2.719 -0.470 6.679 1.00 97.81 73 ILE A CA 1
ATOM 632 C C . ILE A 1 73 ? -1.365 -1.038 7.091 1.00 97.81 73 ILE A C 1
ATOM 634 O O . ILE A 1 73 ? -0.410 -0.289 7.283 1.00 97.81 73 ILE A O 1
ATOM 638 N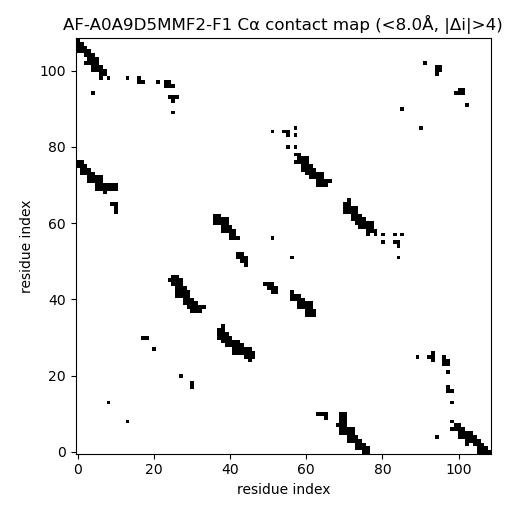 N . GLU A 1 74 ? -1.264 -2.359 7.205 1.00 96.75 74 GLU A N 1
ATOM 639 C CA . GLU A 1 74 ? 0.023 -3.041 7.355 1.00 96.75 74 GLU A CA 1
ATOM 640 C C . GLU A 1 74 ? 0.530 -3.457 5.974 1.00 96.75 74 GLU A C 1
ATOM 642 O O . GLU A 1 74 ? -0.191 -4.095 5.207 1.00 96.75 74 GLU A O 1
ATOM 647 N N . VAL A 1 75 ? 1.774 -3.093 5.666 1.00 95.38 75 VAL A N 1
ATOM 648 C CA . VAL A 1 75 ? 2.438 -3.371 4.392 1.00 95.38 75 VAL A CA 1
ATOM 649 C C . VAL A 1 75 ? 3.747 -4.098 4.672 1.00 95.38 75 VAL A C 1
ATOM 651 O O . VAL A 1 75 ? 4.674 -3.539 5.256 1.00 95.38 75 VAL A O 1
ATOM 654 N N . GLU A 1 76 ? 3.845 -5.349 4.238 1.00 93.69 76 GLU A N 1
ATOM 655 C CA . GLU A 1 76 ? 4.996 -6.216 4.491 1.00 93.69 76 GLU A CA 1
ATOM 656 C C . GLU A 1 76 ? 5.658 -6.648 3.180 1.00 93.69 76 GLU A C 1
ATOM 658 O O . GLU A 1 76 ? 5.002 -7.157 2.273 1.00 93.69 76 GLU A O 1
ATOM 663 N N . LYS A 1 77 ? 6.978 -6.459 3.072 1.00 89.06 77 LYS A N 1
ATOM 664 C CA . LYS A 1 77 ? 7.763 -6.923 1.915 1.00 89.06 77 LYS A CA 1
ATOM 665 C C . LYS A 1 77 ? 7.799 -8.460 1.907 1.00 89.06 77 LYS A C 1
ATOM 667 O O . LYS A 1 77 ? 8.258 -9.048 2.880 1.00 89.06 77 LYS A O 1
ATOM 672 N N . VAL A 1 78 ? 7.349 -9.092 0.817 1.00 86.75 78 VAL A N 1
ATOM 673 C CA . VAL A 1 78 ? 7.205 -10.565 0.721 1.00 86.75 78 VAL A CA 1
ATOM 674 C C . VAL A 1 78 ? 8.513 -11.267 0.357 1.00 86.75 78 VAL A C 1
ATOM 676 O O . VAL A 1 78 ? 8.778 -12.368 0.824 1.00 86.75 78 VAL A O 1
ATOM 679 N N . GLU A 1 79 ? 9.343 -10.635 -0.468 1.00 74.62 79 GLU A N 1
ATOM 680 C CA . GLU A 1 79 ? 10.599 -11.214 -0.943 1.00 74.62 79 GLU A CA 1
ATOM 681 C C . GLU A 1 79 ? 11.754 -10.275 -0.669 1.00 74.62 79 GLU A C 1
ATOM 683 O O . GLU A 1 79 ? 11.627 -9.059 -0.835 1.00 74.62 79 GLU A O 1
ATOM 688 N N . ASP A 1 80 ? 12.914 -10.831 -0.331 1.00 64.44 80 ASP A N 1
ATOM 689 C CA . ASP A 1 80 ? 14.114 -10.030 -0.187 1.00 64.44 80 ASP A CA 1
ATOM 690 C C . ASP A 1 80 ? 14.803 -9.832 -1.538 1.00 64.44 80 ASP A C 1
ATOM 692 O O . ASP A 1 80 ? 15.774 -10.493 -1.893 1.00 64.44 80 ASP A O 1
ATOM 696 N N . ILE A 1 81 ? 14.247 -8.925 -2.342 1.00 65.62 81 ILE A N 1
ATOM 697 C CA . ILE A 1 81 ? 14.914 -8.477 -3.563 1.00 65.62 81 ILE A CA 1
ATOM 698 C C . ILE A 1 81 ? 16.179 -7.713 -3.127 1.00 65.62 81 ILE A C 1
ATOM 700 O O . ILE A 1 81 ? 16.032 -6.695 -2.436 1.00 65.62 81 ILE A O 1
ATOM 704 N N . PRO A 1 82 ? 17.390 -8.163 -3.522 1.00 54.00 82 PRO A N 1
ATOM 705 C CA . PRO A 1 82 ? 18.660 -7.633 -3.014 1.00 54.00 82 PRO A CA 1
ATOM 706 C C . PRO A 1 82 ? 18.922 -6.182 -3.432 1.00 54.00 82 PRO A C 1
ATOM 708 O O . PRO A 1 82 ? 19.688 -5.478 -2.782 1.00 54.00 82 PRO A O 1
ATOM 711 N N . ILE A 1 83 ? 18.276 -5.717 -4.505 1.00 62.69 83 ILE A N 1
ATOM 712 C CA . ILE A 1 83 ? 18.306 -4.319 -4.938 1.00 62.69 83 ILE A CA 1
ATOM 713 C C . ILE A 1 83 ? 16.877 -3.900 -5.249 1.00 62.69 83 ILE A C 1
ATOM 715 O O . ILE A 1 83 ? 16.291 -4.318 -6.251 1.00 62.69 83 ILE A O 1
ATOM 719 N N . MET A 1 84 ? 16.309 -3.068 -4.381 1.00 64.50 84 MET A N 1
ATOM 720 C CA . MET A 1 84 ? 15.028 -2.438 -4.661 1.00 64.50 84 MET A CA 1
ATOM 721 C C . MET A 1 84 ? 15.269 -1.227 -5.554 1.00 64.50 84 MET A C 1
ATOM 723 O O . MET A 1 84 ? 15.883 -0.247 -5.146 1.00 64.50 84 MET A O 1
ATOM 727 N N . PHE A 1 85 ? 14.799 -1.319 -6.795 1.00 77.06 85 PHE A N 1
ATOM 728 C CA . PHE A 1 85 ? 14.831 -0.202 -7.742 1.00 77.06 85 PHE A CA 1
ATOM 729 C C . PHE A 1 85 ? 13.776 0.859 -7.418 1.00 77.06 85 PHE A C 1
ATOM 731 O O . PHE A 1 85 ? 13.894 1.995 -7.864 1.00 77.06 85 PHE A O 1
ATOM 738 N N . VAL A 1 86 ? 12.780 0.478 -6.616 1.00 82.25 86 VAL A N 1
ATOM 739 C CA . VAL A 1 86 ? 11.813 1.373 -5.992 1.00 82.25 86 VAL A CA 1
ATOM 740 C C . VAL A 1 86 ? 12.280 1.670 -4.575 1.00 82.25 86 VAL A C 1
ATOM 742 O O . VAL A 1 86 ? 12.493 0.748 -3.788 1.00 82.25 86 VAL A O 1
ATOM 745 N N . SER A 1 87 ? 12.437 2.947 -4.242 1.00 86.38 87 SER A N 1
ATOM 746 C CA . SER A 1 87 ? 12.788 3.355 -2.883 1.00 86.38 87 SER A CA 1
ATOM 747 C C . SER A 1 87 ? 11.576 3.274 -1.952 1.00 86.38 87 SER A C 1
ATOM 749 O O . SER A 1 87 ? 10.441 3.511 -2.361 1.00 86.38 87 SER A O 1
ATOM 751 N N . PHE A 1 88 ? 11.805 3.014 -0.665 1.00 87.62 88 PHE A N 1
ATOM 752 C CA . PHE A 1 88 ? 10.722 3.010 0.327 1.00 87.62 88 PHE A CA 1
ATOM 753 C C . PHE A 1 88 ? 10.004 4.351 0.431 1.00 87.62 88 PHE A C 1
ATOM 755 O O . PHE A 1 88 ? 8.789 4.382 0.580 1.00 87.62 88 PHE A O 1
ATOM 762 N N . LYS A 1 89 ? 10.725 5.458 0.228 1.00 89.31 89 LYS A N 1
ATOM 763 C CA . LYS A 1 89 ? 10.120 6.789 0.130 1.00 89.31 89 LYS A CA 1
ATOM 764 C C . LYS A 1 89 ? 9.041 6.848 -0.953 1.00 89.31 89 LYS A C 1
ATOM 766 O O . LYS A 1 89 ? 7.986 7.425 -0.728 1.00 89.31 89 LYS A O 1
ATOM 771 N N . GLU A 1 90 ? 9.288 6.249 -2.113 1.00 90.31 90 GLU A N 1
ATOM 772 C CA . GLU A 1 90 ? 8.302 6.206 -3.195 1.00 90.31 90 GLU A CA 1
ATOM 773 C C . GLU A 1 90 ? 7.125 5.278 -2.858 1.00 90.31 90 GLU A C 1
ATOM 775 O O . GLU A 1 90 ? 5.985 5.583 -3.201 1.00 90.31 90 GLU A O 1
ATOM 780 N N . VAL A 1 91 ? 7.369 4.182 -2.128 1.00 90.81 91 VAL A N 1
ATOM 781 C CA . VAL A 1 91 ? 6.291 3.331 -1.590 1.00 90.81 91 VAL A CA 1
ATOM 782 C C . VAL A 1 91 ? 5.421 4.108 -0.597 1.00 90.81 91 VAL A C 1
ATOM 784 O O . VAL A 1 91 ? 4.201 4.002 -0.657 1.00 90.81 91 VAL A O 1
ATOM 787 N N . HIS A 1 92 ? 6.013 4.921 0.282 1.00 93.06 92 HIS A N 1
ATOM 788 C CA . HIS A 1 92 ? 5.261 5.764 1.221 1.00 93.06 92 HIS A CA 1
ATOM 789 C C . HIS A 1 92 ? 4.405 6.783 0.465 1.00 93.06 92 HIS A C 1
ATOM 791 O O . HIS A 1 92 ? 3.201 6.858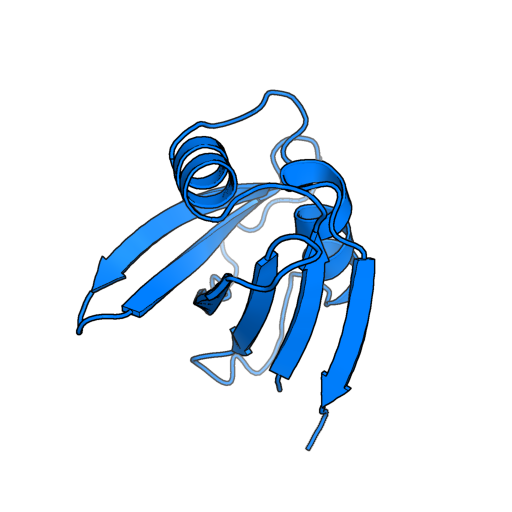 0.691 1.00 93.06 92 HIS A O 1
ATOM 797 N N . GLN A 1 93 ? 4.998 7.475 -0.512 1.00 92.88 93 GLN A N 1
ATOM 798 C CA . GLN A 1 93 ? 4.294 8.443 -1.357 1.00 92.88 93 GLN A CA 1
ATOM 799 C C . GLN A 1 93 ? 3.116 7.828 -2.112 1.00 92.88 93 GLN A C 1
ATOM 801 O O . GLN A 1 93 ? 2.100 8.495 -2.314 1.00 92.88 93 GLN A O 1
ATOM 806 N N . PHE A 1 94 ? 3.232 6.562 -2.526 1.00 93.88 94 PHE A N 1
ATOM 807 C CA . PHE A 1 94 ? 2.107 5.843 -3.106 1.00 93.88 94 PHE A CA 1
ATOM 808 C C . PHE A 1 94 ? 0.938 5.763 -2.121 1.00 93.88 94 PHE A C 1
ATOM 810 O O . PHE A 1 94 ? -0.164 6.145 -2.495 1.00 93.88 94 PHE A O 1
ATOM 817 N N . TRP A 1 95 ? 1.157 5.327 -0.878 1.00 95.38 95 TRP A N 1
ATOM 818 C CA . TRP A 1 95 ? 0.085 5.208 0.120 1.00 95.38 95 TRP A CA 1
ATOM 819 C C . TRP A 1 95 ? -0.497 6.564 0.528 1.00 95.38 95 TRP A C 1
ATOM 821 O O . TRP A 1 95 ? -1.720 6.710 0.568 1.00 95.38 95 TRP A O 1
ATOM 831 N N . GLU A 1 96 ? 0.366 7.561 0.730 1.00 94.44 96 GLU A N 1
ATOM 832 C CA . GLU A 1 96 ? -0.017 8.953 0.997 1.00 94.44 96 GLU A CA 1
ATOM 833 C C . GLU A 1 96 ? -0.912 9.504 -0.118 1.00 94.44 96 GLU A C 1
ATOM 835 O O . GLU A 1 96 ? -1.958 10.081 0.140 1.00 94.44 96 GLU A O 1
ATOM 840 N N . THR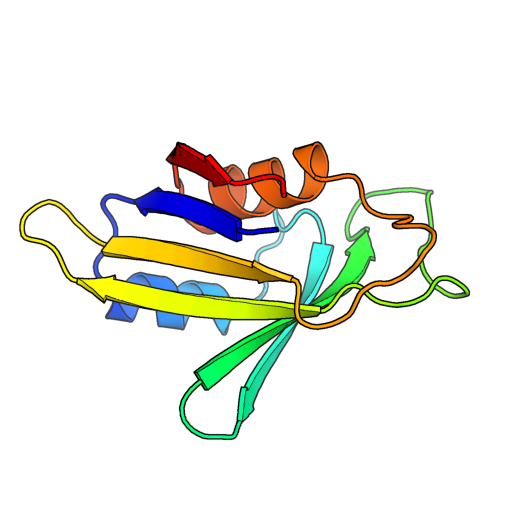 A 1 97 ? -0.556 9.276 -1.383 1.00 93.25 97 THR A N 1
ATOM 841 C CA . THR A 1 97 ? -1.327 9.815 -2.515 1.00 93.25 97 THR A CA 1
ATOM 842 C C . THR A 1 97 ? -2.581 8.992 -2.808 1.00 93.25 97 THR A C 1
ATOM 844 O O . THR A 1 97 ? -3.617 9.537 -3.187 1.00 93.25 97 THR A O 1
ATOM 847 N N . LYS A 1 98 ? -2.489 7.663 -2.690 1.00 94.62 98 LYS A N 1
ATOM 848 C CA . LYS A 1 98 ? -3.548 6.737 -3.102 1.00 94.62 98 LYS A CA 1
ATOM 849 C C . LYS A 1 98 ? -4.714 6.732 -2.129 1.00 94.62 98 LYS A C 1
ATOM 851 O O . LYS A 1 98 ? -5.860 6.658 -2.567 1.00 94.62 98 LYS A O 1
ATOM 856 N N . LEU A 1 99 ? -4.403 6.740 -0.836 1.00 95.69 99 LEU A N 1
ATOM 857 C CA . LEU A 1 99 ? -5.364 6.525 0.241 1.00 95.69 99 LEU A CA 1
ATOM 858 C C . LEU A 1 99 ? -5.346 7.647 1.279 1.00 95.69 99 LEU A C 1
ATOM 860 O O . LEU A 1 99 ? -5.956 7.472 2.329 1.00 95.69 99 LEU A O 1
ATOM 864 N N . ASP A 1 100 ? -4.655 8.762 1.018 1.00 95.56 100 ASP A N 1
ATOM 865 C CA . ASP A 1 100 ? -4.484 9.845 1.999 1.00 95.56 100 ASP A CA 1
ATOM 866 C C . ASP A 1 100 ? -3.945 9.310 3.339 1.00 95.56 100 ASP A C 1
ATOM 868 O O . ASP A 1 100 ? -4.393 9.673 4.425 1.00 95.56 100 ASP A O 1
ATOM 872 N N . ALA A 1 101 ? -3.049 8.321 3.249 1.00 97.00 101 ALA A N 1
ATOM 873 C CA . ALA A 1 101 ? -2.576 7.573 4.402 1.00 97.00 101 ALA A CA 1
ATOM 874 C C . ALA A 1 101 ? -1.319 8.211 5.000 1.00 97.00 101 ALA A C 1
ATOM 876 O O . ALA A 1 101 ? -0.423 8.640 4.279 1.00 97.00 101 ALA A O 1
ATOM 877 N N . VAL A 1 102 ? -1.210 8.202 6.324 1.00 97.31 102 VAL A N 1
ATOM 878 C CA . VAL A 1 102 ? -0.056 8.722 7.064 1.00 97.31 102 VAL A CA 1
ATOM 879 C C . VAL A 1 102 ? 0.753 7.559 7.620 1.00 97.31 102 VAL A C 1
ATOM 881 O O . VAL A 1 102 ? 0.189 6.645 8.220 1.00 97.31 102 VAL A O 1
ATOM 884 N N . LEU A 1 103 ? 2.077 7.579 7.443 1.00 96.69 103 LEU A N 1
ATOM 885 C CA . LEU A 1 103 ? 2.967 6.594 8.060 1.00 96.69 103 LEU A CA 1
ATOM 886 C C . LEU A 1 103 ? 2.941 6.755 9.587 1.00 96.69 103 LEU A C 1
ATOM 888 O O . LEU A 1 103 ? 3.264 7.821 10.107 1.00 96.69 103 LEU A O 1
ATOM 892 N N . ILE A 1 104 ? 2.606 5.682 10.302 1.00 96.19 104 ILE A N 1
ATOM 893 C CA . ILE A 1 104 ? 2.558 5.657 11.772 1.00 96.19 104 ILE A CA 1
ATOM 894 C C . ILE A 1 104 ? 3.737 4.897 12.385 1.00 96.19 104 ILE A C 1
ATOM 896 O O . ILE A 1 104 ? 4.153 5.207 13.501 1.00 96.19 104 ILE A O 1
ATOM 900 N N . LYS A 1 105 ? 4.287 3.901 11.677 1.00 94.25 105 LYS A N 1
ATOM 901 C CA . LYS A 1 105 ? 5.411 3.089 12.162 1.00 94.25 105 LYS A CA 1
ATOM 902 C C . LYS A 1 105 ? 6.150 2.409 11.008 1.00 94.25 105 LYS A C 1
ATOM 904 O O . LYS A 1 105 ? 5.536 1.997 10.027 1.00 94.25 105 LYS A O 1
ATOM 909 N N . GLU A 1 106 ? 7.455 2.227 11.170 1.00 92.25 106 GLU A N 1
ATOM 910 C CA . GLU A 1 106 ? 8.313 1.459 10.267 1.00 92.25 106 GLU A CA 1
ATOM 911 C C . GLU A 1 106 ? 9.191 0.501 11.087 1.00 92.25 106 GLU A C 1
ATOM 913 O O . GLU A 1 106 ? 9.814 0.916 12.062 1.00 92.25 106 GLU A O 1
ATOM 918 N N . ASP A 1 107 ? 9.222 -0.778 10.699 1.00 90.06 107 ASP A N 1
ATOM 919 C CA . ASP A 1 107 ? 10.062 -1.815 11.306 1.00 90.06 107 ASP A CA 1
ATOM 920 C C . ASP A 1 107 ? 11.081 -2.335 10.272 1.00 90.06 107 ASP A C 1
ATOM 922 O O . ASP A 1 107 ? 10.752 -3.100 9.347 1.00 90.06 107 ASP A O 1
ATOM 926 N N . THR A 1 108 ? 12.341 -1.933 10.453 1.00 79.12 108 THR A N 1
ATOM 927 C CA . THR A 1 108 ? 13.521 -2.436 9.734 1.00 79.12 108 THR A CA 1
ATOM 928 C C . THR A 1 108 ? 14.269 -3.412 10.642 1.00 79.12 108 THR A C 1
ATOM 930 O O . THR A 1 108 ? 14.672 -3.022 11.736 1.00 79.12 108 THR A O 1
ATOM 933 N N . TRP A 1 109 ? 14.416 -4.669 10.218 1.00 59.81 109 TRP A N 1
ATOM 934 C CA . TRP A 1 109 ? 15.190 -5.686 10.942 1.00 59.81 109 TRP A CA 1
ATOM 935 C C . TRP A 1 109 ? 16.667 -5.594 10.574 1.00 59.81 109 TRP A C 1
ATOM 937 O O . TR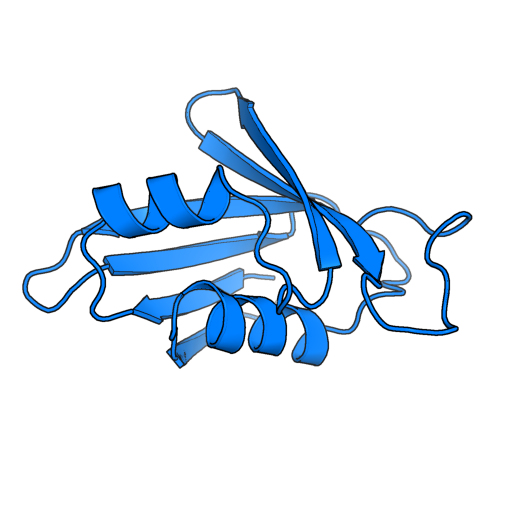P A 1 109 ? 16.931 -5.331 9.377 1.00 59.81 109 TRP A O 1
#

Nearest PDB structures (foldseek):
  6v04-assembly1_A  TM=4.505E-01  e=6.634E-01  Micromonospora chers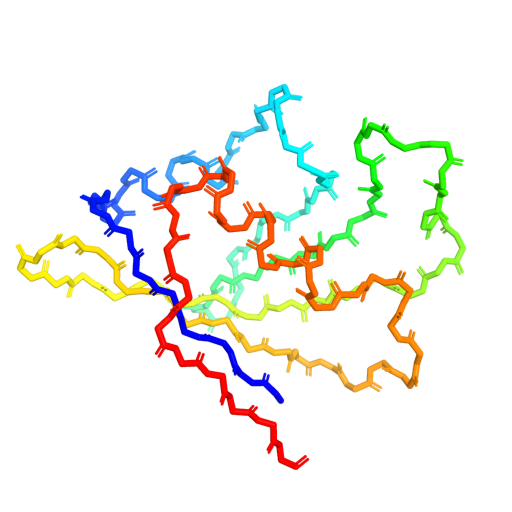ina
  3uid-assembly1_A  TM=4.265E-01  e=7.446E-01  Mycolicibacterium smegmatis MC2 155
  2ldk-assembly1_A  TM=4.652E-01  e=1.672E+00  Paenarthrobacter aurescens TC1
  2l9p-assembly1_A  TM=4.050E-01  e=8.856E-01  Staphylococcus epidermidis RP62A

Solvent-accessible surface area (backbone atoms only — not comparable to full-atom values): 6285 Å² total; per-residue (Å²): 86,40,38,31,29,40,19,70,47,49,53,69,57,51,54,51,47,65,74,46,90,54,94,81,39,57,50,37,65,47,73,46,81,53,98,94,41,36,34,41,32,48,57,36,44,62,82,51,96,60,77,34,83,92,50,83,63,60,41,27,39,45,46,79,43,74,50,99,76,16,19,38,37,42,39,32,56,71,64,90,65,92,70,66,87,67,51,67,68,58,56,48,50,36,42,31,68,69,56,63,28,44,82,75,48,77,48,80,129

Secondary structure (DSSP, 8-state):
-EEEEEESS-HHHHHHHHHS--TT-SEEEEEEEETTEEEEEEEEETT-S---TTS---EEEEEEEEETTEEEEEEEE-S--SS-SS-HHHHHHHHHHHH--EEEEEE--

Radius of gyration: 13.33 Å; Cα contacts (8 Å, |Δi|>4): 201; chains: 1; bounding box: 33×28×33 Å

Sequence (109 aa):
MKFYFHTHYAKDLCLQYMQNKNVNDFFEYKWEYKYGQWFITFIEYARSMRSLGNSPKPTFMVIFKETPEGTDIEVEKVEDIPIMFVSFKEVHQFWETKLDAVLIKEDTW